Protein AF-A0A8S9GH91-F1 (afdb_monomer)

Mean predicted aligned error: 17.58 Å

Structure (mmCIF, N/CA/C/O backbone):
data_AF-A0A8S9GH91-F1
#
_entry.id   AF-A0A8S9GH91-F1
#
loop_
_atom_site.group_PDB
_atom_site.id
_atom_site.type_symbol
_atom_site.label_atom_id
_atom_site.label_alt_id
_atom_site.label_comp_id
_atom_site.label_asym_id
_atom_site.label_entity_id
_atom_site.label_seq_id
_atom_site.pdbx_PDB_ins_code
_atom_site.Cartn_x
_atom_site.Cartn_y
_atom_site.Cartn_z
_atom_site.occupancy
_atom_site.B_iso_or_equiv
_atom_site.auth_seq_id
_atom_site.auth_comp_id
_atom_site.auth_asym_id
_atom_site.auth_atom_id
_atom_site.pdbx_PDB_model_num
ATOM 1 N N . MET A 1 1 ? -15.674 -54.006 -3.042 1.00 45.59 1 MET A N 1
ATOM 2 C CA . MET A 1 1 ? -15.932 -52.549 -2.935 1.00 45.59 1 MET A CA 1
ATOM 3 C C . MET A 1 1 ? -16.744 -52.297 -1.663 1.00 45.59 1 MET A C 1
ATOM 5 O O . MET A 1 1 ? -17.853 -52.804 -1.560 1.00 45.59 1 MET A O 1
ATOM 9 N N . LYS A 1 2 ? -16.170 -51.641 -0.644 1.00 48.47 2 LYS A N 1
ATOM 10 C CA . LYS A 1 2 ? -16.802 -51.446 0.681 1.00 48.47 2 LYS A CA 1
ATOM 11 C C . LYS A 1 2 ? -17.755 -50.241 0.652 1.00 48.47 2 LYS A C 1
ATOM 13 O O . LYS A 1 2 ? -17.305 -49.119 0.431 1.00 48.47 2 LYS A O 1
ATOM 18 N N . LYS A 1 3 ? -19.052 -50.482 0.870 1.00 50.59 3 LYS A N 1
ATOM 19 C CA . LYS A 1 3 ? -20.100 -49.455 1.010 1.00 50.59 3 LYS A CA 1
ATOM 20 C C . LYS A 1 3 ? -19.995 -48.802 2.397 1.00 50.59 3 LYS A C 1
ATOM 22 O O . LYS A 1 3 ? -19.857 -49.519 3.382 1.00 50.59 3 LYS A O 1
ATOM 27 N N . ARG A 1 4 ? -20.044 -47.467 2.481 1.00 53.44 4 ARG A N 1
ATOM 28 C CA . ARG A 1 4 ? -20.142 -46.728 3.756 1.00 53.44 4 ARG A CA 1
ATOM 29 C C . ARG A 1 4 ? -21.564 -46.202 3.913 1.00 53.44 4 ARG A C 1
ATOM 31 O O . ARG A 1 4 ? -22.047 -45.479 3.046 1.00 53.44 4 ARG A O 1
ATOM 38 N N . SER A 1 5 ? -22.218 -46.603 4.994 1.00 53.62 5 SER A N 1
ATOM 39 C CA . SER A 1 5 ? -23.527 -46.125 5.435 1.00 53.62 5 SER A CA 1
ATOM 40 C C . SER A 1 5 ? -23.407 -44.765 6.1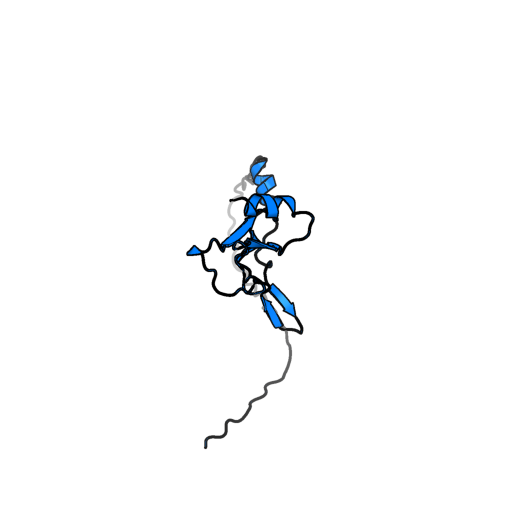31 1.00 53.62 5 SER A C 1
ATOM 42 O O . SER A 1 5 ? -22.412 -44.472 6.794 1.00 53.62 5 SER A O 1
ATOM 44 N N . LYS A 1 6 ? -24.426 -43.927 5.930 1.00 49.19 6 LYS A N 1
ATOM 45 C CA . LYS A 1 6 ? -24.565 -42.560 6.440 1.00 49.19 6 LYS A CA 1
ATOM 46 C C . LYS A 1 6 ? -25.426 -42.609 7.703 1.00 49.19 6 LYS A C 1
ATOM 48 O O . LYS A 1 6 ? -26.558 -43.072 7.622 1.00 49.19 6 LYS A O 1
ATOM 53 N N . THR A 1 7 ? -24.906 -42.137 8.831 1.00 51.16 7 THR A N 1
ATOM 54 C CA . THR A 1 7 ? -25.683 -41.990 10.069 1.00 51.16 7 THR A CA 1
ATOM 55 C C . THR A 1 7 ? -26.072 -40.524 10.224 1.00 51.16 7 THR A C 1
ATOM 57 O O . THR A 1 7 ? -25.209 -39.648 10.233 1.00 51.16 7 THR A O 1
ATOM 60 N N . VAL A 1 8 ? -27.378 -40.274 10.276 1.00 40.25 8 VAL A N 1
ATOM 61 C CA . VAL A 1 8 ? -28.009 -38.989 10.590 1.00 40.25 8 VAL A CA 1
ATOM 62 C C . VAL A 1 8 ? -28.429 -39.067 12.053 1.00 40.25 8 VAL A C 1
ATOM 64 O O . VAL A 1 8 ? -29.067 -40.042 12.440 1.00 40.25 8 VAL A O 1
ATOM 67 N N . HIS A 1 9 ? -28.059 -38.071 12.853 1.00 33.97 9 HIS A N 1
ATOM 68 C CA . HIS A 1 9 ? -28.612 -37.875 14.189 1.00 33.97 9 HIS A CA 1
ATOM 69 C C . HIS A 1 9 ? -29.200 -36.468 14.249 1.00 33.97 9 HIS A C 1
ATOM 71 O O . HIS A 1 9 ? -28.461 -35.485 14.255 1.00 33.97 9 HIS A O 1
ATOM 77 N N . ASP A 1 10 ? -30.528 -36.426 14.226 1.00 35.22 10 ASP A N 1
ATOM 78 C CA . ASP A 1 10 ? -31.356 -35.322 14.702 1.00 35.22 10 ASP A CA 1
ATOM 79 C C . ASP A 1 10 ? -31.661 -35.516 16.198 1.00 35.22 10 ASP A C 1
ATOM 81 O O . ASP A 1 10 ? -31.430 -36.599 16.742 1.00 35.22 10 ASP A O 1
ATOM 85 N N . GLU A 1 11 ? -32.240 -34.466 16.791 1.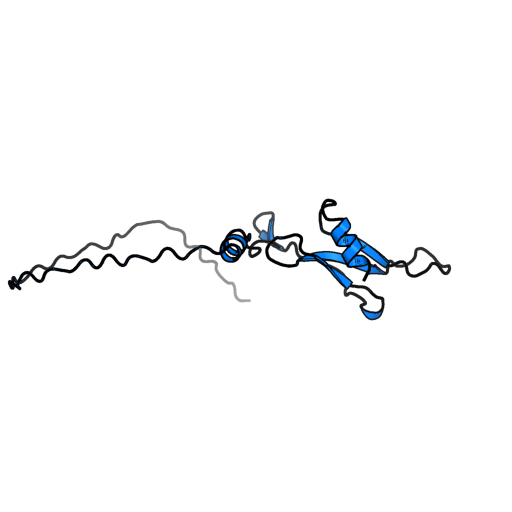00 34.97 11 GLU A N 1
ATOM 86 C CA . GLU A 1 11 ? -32.955 -34.383 18.081 1.00 34.97 11 GLU A CA 1
ATOM 87 C C . GLU A 1 11 ? -32.267 -33.568 19.207 1.00 34.97 11 GLU A C 1
ATOM 89 O O . GLU A 1 11 ? -31.476 -34.054 20.012 1.00 34.97 11 GLU A O 1
ATOM 94 N N . THR A 1 12 ? -32.710 -32.305 19.274 1.00 34.84 12 THR A N 1
ATOM 95 C CA . THR A 1 12 ? -33.366 -31.622 20.416 1.00 34.84 12 THR A CA 1
ATOM 96 C C . THR A 1 12 ? -32.629 -31.222 21.705 1.00 34.84 12 THR A C 1
ATOM 98 O O . THR A 1 12 ? -31.963 -31.991 22.390 1.00 34.84 12 THR A O 1
ATOM 101 N N . GLU A 1 13 ? -32.921 -29.964 22.053 1.00 36.94 13 GLU A N 1
ATOM 102 C CA . GLU A 1 13 ? -32.805 -29.230 23.316 1.00 36.94 13 GLU A CA 1
ATOM 103 C C . GLU A 1 13 ? -33.040 -30.040 24.606 1.00 36.94 13 GLU A C 1
ATOM 105 O O . GLU A 1 13 ? -33.955 -30.863 24.678 1.00 36.94 13 GLU A O 1
ATOM 110 N N . LYS A 1 14 ? -32.311 -29.680 25.679 1.00 33.44 14 LYS A N 1
ATOM 111 C CA . LYS A 1 14 ? -32.901 -29.230 26.961 1.00 33.44 14 LYS A CA 1
ATOM 112 C C . LYS A 1 14 ? -31.852 -28.823 28.000 1.00 33.44 14 LYS A C 1
ATOM 114 O O . LYS A 1 14 ? -30.902 -29.550 28.288 1.00 33.44 14 LYS A O 1
ATOM 119 N N . ASP A 1 15 ? -32.119 -27.668 28.600 1.00 38.88 15 ASP A N 1
ATOM 120 C CA . ASP A 1 15 ? -31.493 -27.081 29.781 1.00 38.88 15 ASP A CA 1
ATOM 121 C C . ASP A 1 15 ? -31.303 -28.058 30.944 1.00 38.88 15 ASP A C 1
ATOM 123 O O . ASP A 1 15 ? -32.230 -28.782 31.319 1.00 38.88 15 ASP A O 1
ATOM 127 N N . LYS A 1 16 ? -30.147 -27.981 31.618 1.00 43.06 16 LYS A N 1
ATOM 128 C CA . LYS A 1 16 ? -30.004 -28.431 33.011 1.00 43.06 16 LYS A CA 1
ATOM 129 C C . LYS A 1 16 ? -29.151 -27.455 33.819 1.00 43.06 16 LYS A C 1
ATOM 131 O O . LYS A 1 16 ? -27.927 -27.537 33.856 1.00 43.06 16 LYS A O 1
ATOM 136 N N . GLN A 1 17 ? -29.855 -26.553 34.502 1.00 36.66 17 GLN A N 1
ATOM 137 C CA . GLN A 1 17 ? -29.399 -25.839 35.693 1.00 36.66 17 GLN A CA 1
ATOM 138 C C . GLN A 1 17 ? -28.843 -26.830 36.727 1.00 36.66 17 GLN A C 1
ATOM 140 O O . GLN A 1 17 ? -29.541 -27.748 37.164 1.00 36.66 17 GLN A O 1
ATOM 145 N N . THR A 1 18 ? -27.609 -26.623 37.179 1.00 34.16 18 THR A N 1
ATOM 146 C CA . THR A 1 18 ? -27.075 -27.308 38.359 1.00 34.16 18 THR A CA 1
ATOM 147 C C . THR A 1 18 ? -27.530 -26.587 39.624 1.00 34.16 18 THR A C 1
ATOM 149 O O . THR A 1 18 ? -27.137 -25.452 39.889 1.00 34.16 18 THR A O 1
ATOM 152 N N . LYS A 1 19 ? -28.380 -27.283 40.384 1.00 40.38 19 LYS A N 1
ATOM 153 C CA . LYS A 1 19 ? -28.879 -26.929 41.715 1.00 40.38 19 LYS A CA 1
ATOM 154 C C . LYS A 1 19 ? -27.746 -26.778 42.732 1.00 40.38 19 LYS A C 1
ATOM 156 O O . LYS A 1 19 ? -26.886 -27.644 42.866 1.00 40.38 19 LYS A O 1
ATOM 161 N N . THR A 1 20 ? -27.835 -25.697 43.494 1.00 33.31 20 THR A N 1
ATOM 162 C CA . THR A 1 20 ? -27.232 -25.494 44.810 1.00 33.31 20 THR A CA 1
ATOM 163 C C . THR A 1 20 ? -27.673 -26.587 45.788 1.00 33.31 20 THR A C 1
ATOM 165 O O . THR A 1 20 ? -28.862 -26.874 45.913 1.00 33.31 20 THR A O 1
ATOM 168 N N . LEU A 1 21 ? -26.717 -27.172 46.516 1.00 36.94 21 LEU A N 1
ATOM 169 C CA . LEU A 1 21 ? -26.970 -27.970 47.717 1.00 36.94 21 LEU A CA 1
ATOM 170 C C . LEU A 1 21 ? -26.312 -27.274 48.907 1.00 36.94 21 LEU A C 1
ATOM 172 O O . LEU A 1 21 ? -25.091 -27.225 49.038 1.00 36.94 21 LEU A O 1
ATOM 176 N N . SER A 1 22 ? -27.164 -26.704 49.750 1.00 34.34 22 SER A N 1
ATOM 177 C CA . SER A 1 22 ? -26.859 -26.173 51.072 1.00 34.34 22 SER A CA 1
ATOM 178 C C . SER A 1 22 ? -26.533 -27.306 52.045 1.00 34.34 22 SER A C 1
ATOM 180 O O . SER A 1 22 ? -27.308 -28.255 52.172 1.00 34.34 22 SER A O 1
ATOM 182 N N . ARG A 1 23 ? -25.435 -27.171 52.792 1.00 36.00 23 ARG A N 1
ATOM 183 C CA . ARG A 1 23 ? -25.203 -27.927 54.026 1.00 36.00 23 ARG A CA 1
ATOM 184 C C . ARG A 1 23 ? -24.787 -26.952 55.121 1.00 36.00 23 ARG A C 1
ATOM 186 O O . ARG A 1 23 ? -23.667 -26.450 55.122 1.00 36.00 23 ARG A O 1
ATOM 193 N N . GLU A 1 24 ? -25.718 -26.672 56.023 1.00 36.94 24 GLU A N 1
ATOM 194 C CA . GLU A 1 24 ? -25.457 -25.978 57.279 1.00 36.94 24 GLU A CA 1
ATOM 195 C C . GLU A 1 24 ? -24.830 -26.950 58.283 1.00 36.94 24 GLU A C 1
ATOM 197 O O . GLU A 1 24 ? -25.324 -28.062 58.466 1.00 36.94 24 GLU A O 1
ATOM 202 N N . SER A 1 25 ? -23.773 -26.516 58.972 1.00 36.53 25 SER A N 1
ATOM 203 C CA . SER A 1 25 ? -23.499 -26.942 60.347 1.00 36.53 25 SER A CA 1
ATOM 204 C C . SER A 1 25 ? -22.415 -26.072 60.982 1.00 36.53 25 SER A C 1
ATOM 206 O O . SER A 1 25 ? -21.296 -26.012 60.475 1.00 36.53 25 SER A O 1
ATOM 208 N N . GLY A 1 26 ? -22.724 -25.508 62.150 1.00 32.72 26 GLY A N 1
ATOM 209 C CA . GLY A 1 26 ? -21.728 -25.262 63.193 1.00 32.72 26 GLY A CA 1
ATOM 210 C C . GLY A 1 26 ? -21.306 -23.810 63.389 1.00 32.72 26 GLY A C 1
ATOM 211 O O . GLY A 1 26 ? -20.314 -23.349 62.834 1.00 32.72 26 GLY A O 1
ATOM 212 N N . ALA A 1 27 ? -22.010 -23.117 64.283 1.00 41.56 27 ALA A N 1
ATOM 213 C CA . ALA A 1 27 ? -21.585 -21.845 64.841 1.00 41.56 27 ALA A CA 1
ATOM 214 C C . ALA A 1 27 ? -20.228 -21.963 65.564 1.00 41.56 27 ALA A C 1
ATOM 216 O O . ALA A 1 27 ? -20.084 -22.722 66.522 1.00 41.56 27 ALA A O 1
ATOM 217 N N . LYS A 1 28 ? -19.264 -21.120 65.180 1.00 39.97 28 LYS A N 1
ATOM 218 C CA . LYS A 1 28 ? -18.212 -20.628 66.079 1.00 39.97 28 LYS A CA 1
ATOM 219 C C . LYS A 1 28 ? -18.125 -19.113 65.938 1.00 39.97 28 LYS A C 1
ATOM 221 O O . LYS A 1 28 ? -17.759 -18.591 64.890 1.00 39.97 28 LYS A O 1
ATOM 226 N N . LYS A 1 29 ? -18.491 -18.414 67.018 1.00 47.00 29 LYS A N 1
ATOM 227 C CA . LYS A 1 29 ? -18.235 -16.984 67.209 1.00 47.00 29 LYS A CA 1
ATOM 228 C C . LYS A 1 29 ? -16.736 -16.741 67.044 1.00 47.00 29 LYS A C 1
ATOM 230 O O . LYS A 1 29 ? -15.952 -17.238 67.849 1.00 47.00 29 LYS A O 1
ATOM 235 N N . GLN A 1 30 ? -16.357 -15.947 66.050 1.00 43.19 30 GLN A N 1
ATOM 236 C CA . GLN A 1 30 ? -15.066 -15.278 66.037 1.00 43.19 30 GLN A CA 1
ATOM 237 C C . GLN A 1 30 ? -15.267 -13.774 65.855 1.00 43.19 30 GLN A C 1
ATOM 239 O O . GLN A 1 30 ? -16.077 -13.289 65.071 1.00 43.19 30 GLN A O 1
ATOM 244 N N . THR A 1 31 ? -14.564 -13.084 66.735 1.00 42.94 31 THR A N 1
ATOM 245 C CA . THR A 1 31 ? -14.427 -11.657 66.991 1.00 42.94 31 THR A CA 1
ATOM 246 C C . THR A 1 31 ? -14.464 -10.754 65.760 1.00 42.94 31 THR A C 1
ATOM 248 O O . THR A 1 31 ? -13.836 -11.037 64.744 1.00 42.94 31 THR A O 1
ATOM 251 N N . LYS A 1 32 ? -15.133 -9.601 65.915 1.00 46.16 32 LYS A N 1
ATOM 252 C CA . LYS A 1 32 ? -15.116 -8.456 64.995 1.00 46.16 32 LYS A CA 1
ATOM 253 C C . LYS A 1 32 ? -13.676 -7.983 64.736 1.00 46.16 32 LYS A C 1
ATOM 255 O O . LYS A 1 32 ? -13.168 -7.120 65.446 1.00 46.16 32 LYS A O 1
ATOM 260 N N . GLY A 1 33 ? -13.037 -8.513 63.700 1.00 40.09 33 GLY A N 1
ATOM 261 C CA . GLY A 1 33 ? -11.916 -7.855 63.040 1.00 40.09 33 GLY A CA 1
ATOM 262 C C . GLY A 1 33 ? -12.481 -6.819 62.076 1.00 40.09 33 GLY A C 1
ATOM 263 O O . GLY A 1 33 ? -13.229 -7.172 61.169 1.00 40.09 33 GLY A O 1
ATOM 264 N N . LYS A 1 34 ? -12.177 -5.534 62.283 1.00 45.81 34 LYS A N 1
ATOM 265 C CA . LYS A 1 34 ? -12.490 -4.485 61.306 1.00 45.81 34 LYS A CA 1
ATOM 266 C C . LYS A 1 34 ? -11.793 -4.851 59.992 1.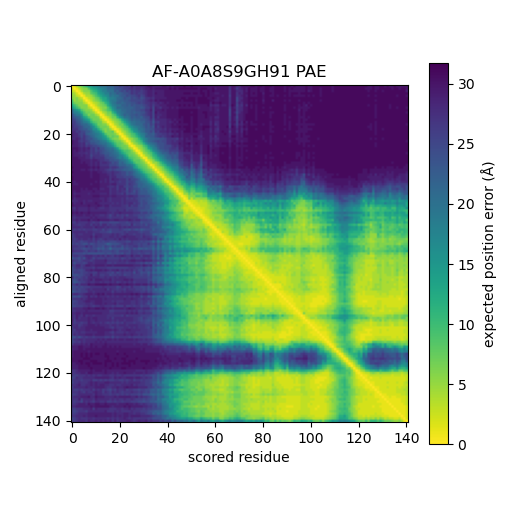00 45.81 34 LYS A C 1
ATOM 268 O O . LYS A 1 34 ? -10.574 -4.738 59.894 1.00 45.81 34 LYS A O 1
ATOM 273 N N . ALA A 1 35 ? -12.558 -5.305 59.003 1.00 46.56 35 ALA A N 1
ATOM 274 C CA . ALA A 1 35 ? -12.076 -5.399 57.638 1.00 46.56 35 ALA A CA 1
ATOM 275 C C . ALA A 1 35 ? -11.785 -3.968 57.179 1.00 46.56 35 ALA A C 1
ATOM 277 O O . ALA A 1 35 ? -12.698 -3.180 56.936 1.00 46.56 35 ALA A O 1
ATOM 278 N N . ASN A 1 36 ? -10.506 -3.603 57.137 1.00 52.19 36 ASN A N 1
ATOM 279 C CA . ASN A 1 36 ? -10.083 -2.417 56.419 1.00 52.19 36 ASN A CA 1
ATOM 280 C C . ASN A 1 36 ? -10.425 -2.661 54.948 1.00 52.19 36 ASN A C 1
ATOM 282 O O . ASN A 1 36 ? -9.681 -3.341 54.243 1.00 52.19 36 ASN A O 1
ATOM 286 N N . GLU A 1 37 ? -11.552 -2.114 54.489 1.00 58.06 37 GLU A N 1
ATOM 287 C CA . GLU A 1 37 ? -11.808 -1.886 53.071 1.00 58.06 37 GLU A CA 1
ATOM 288 C C . GLU A 1 37 ? -10.739 -0.919 52.565 1.00 58.06 37 GLU A C 1
ATOM 290 O O . GLU A 1 37 ? -10.918 0.300 52.486 1.00 58.06 37 GLU A O 1
ATOM 295 N N . ARG A 1 38 ? -9.566 -1.462 52.242 1.00 57.59 38 ARG A N 1
ATOM 296 C CA . ARG A 1 38 ? -8.578 -0.748 51.458 1.00 57.59 38 ARG A CA 1
ATOM 297 C C . ARG A 1 38 ? -9.190 -0.646 50.069 1.00 57.59 38 ARG A C 1
ATOM 299 O O . ARG A 1 38 ? -9.003 -1.526 49.240 1.00 57.59 38 ARG A O 1
ATOM 306 N N . LYS A 1 39 ? -9.965 0.418 49.834 1.00 58.31 39 LYS A N 1
ATOM 307 C CA . LYS A 1 39 ? -10.293 0.877 48.486 1.00 58.31 39 LYS A CA 1
ATOM 308 C C . LYS A 1 39 ? -8.956 1.075 47.796 1.00 58.31 39 LYS A C 1
ATOM 310 O O . LYS A 1 39 ? -8.287 2.088 48.016 1.00 58.31 39 LYS A O 1
ATOM 315 N N . GLU A 1 40 ? -8.524 0.072 47.041 1.00 62.09 40 GLU A N 1
ATOM 316 C CA . GLU A 1 40 ? -7.399 0.200 46.139 1.00 62.09 40 GLU A CA 1
ATOM 317 C C . GLU A 1 40 ? -7.770 1.343 45.207 1.00 62.09 40 GLU A C 1
ATOM 319 O O . GLU A 1 40 ? -8.618 1.215 44.326 1.00 62.09 40 GLU A O 1
ATOM 324 N N . LYS A 1 41 ? -7.209 2.524 45.476 1.00 59.94 41 LYS A N 1
ATOM 325 C CA . LYS A 1 41 ? -7.295 3.652 44.565 1.00 59.94 41 LYS A CA 1
ATOM 326 C C . LYS A 1 41 ? -6.555 3.189 43.323 1.00 59.94 41 LYS A C 1
ATOM 328 O O . LYS A 1 41 ? -5.333 3.301 43.269 1.00 59.94 41 LYS A O 1
ATOM 333 N N . THR A 1 42 ? -7.278 2.623 42.359 1.00 60.91 42 THR A N 1
ATOM 334 C CA . THR A 1 42 ? -6.745 2.324 41.037 1.00 60.91 42 THR A CA 1
ATOM 335 C C . THR A 1 42 ? -6.250 3.660 40.508 1.00 60.91 42 THR A C 1
ATOM 337 O O . THR A 1 42 ? -7.044 4.539 40.166 1.00 60.91 42 THR A O 1
ATOM 340 N N . GLN A 1 43 ? -4.938 3.883 40.579 1.00 63.34 43 GLN A N 1
ATOM 341 C CA . GLN A 1 43 ? -4.341 5.125 40.124 1.00 63.34 43 GLN A CA 1
ATOM 342 C C . GLN A 1 43 ? -4.738 5.274 38.658 1.00 63.34 43 GLN A C 1
ATOM 344 O O . GLN A 1 43 ? -4.416 4.418 37.831 1.00 63.34 43 GLN A O 1
ATOM 349 N N . LYS A 1 44 ? -5.509 6.321 38.342 1.00 63.31 44 LYS A N 1
ATOM 350 C CA . LYS A 1 44 ? -5.888 6.628 36.964 1.00 63.31 44 LYS A CA 1
ATOM 351 C C . LYS A 1 44 ? -4.592 6.941 36.225 1.00 63.31 44 LYS A C 1
ATOM 353 O O . LYS A 1 44 ? -4.060 8.037 36.365 1.00 63.31 44 LYS A O 1
ATOM 358 N N . LYS A 1 45 ? -4.052 5.960 35.495 1.00 66.69 45 LYS A N 1
ATOM 359 C CA . LYS A 1 45 ? -2.861 6.157 34.668 1.00 66.69 45 LYS A CA 1
ATOM 360 C C . LYS A 1 45 ? -3.145 7.316 33.721 1.00 66.69 45 LYS A C 1
ATOM 362 O O . LYS A 1 45 ? -4.129 7.285 32.980 1.00 66.69 45 LYS A O 1
ATOM 367 N N . THR A 1 46 ? -2.303 8.341 33.763 1.00 71.25 46 THR A N 1
ATOM 368 C CA . THR A 1 46 ? -2.405 9.490 32.870 1.00 71.25 46 THR A CA 1
ATOM 369 C C . THR A 1 46 ? -2.245 8.986 31.440 1.00 71.25 46 THR A C 1
ATOM 371 O O . THR A 1 46 ? -1.178 8.519 31.048 1.00 71.25 46 THR A O 1
ATOM 374 N N . VAL A 1 47 ? -3.335 9.003 30.671 1.00 71.44 47 VAL A N 1
ATOM 375 C CA . VAL A 1 47 ? -3.352 8.498 29.295 1.00 71.44 47 VAL A CA 1
ATOM 376 C C . VAL A 1 47 ? -2.493 9.430 28.440 1.00 71.44 47 VAL A C 1
ATOM 378 O O . VAL A 1 47 ? -2.928 10.520 28.059 1.00 71.44 47 VAL A O 1
ATOM 381 N N . THR A 1 48 ? -1.260 9.009 28.158 1.00 81.56 48 THR A N 1
ATOM 382 C CA . THR A 1 48 ? -0.327 9.734 27.289 1.00 81.56 48 THR A CA 1
ATOM 383 C C . THR A 1 48 ? -0.925 9.912 25.893 1.00 81.56 48 THR A C 1
ATOM 385 O O . THR A 1 48 ? -1.732 9.098 25.433 1.00 81.56 48 THR A O 1
ATOM 388 N N . ARG A 1 49 ? -0.523 10.966 25.173 1.00 77.25 49 ARG A N 1
ATOM 389 C CA . ARG A 1 49 ? -0.960 11.194 23.782 1.00 77.25 49 ARG A CA 1
ATOM 390 C C . ARG A 1 49 ? -0.713 9.964 22.900 1.00 77.25 49 ARG A C 1
ATOM 392 O O . ARG A 1 49 ? -1.549 9.630 22.062 1.00 77.25 49 ARG A O 1
ATOM 399 N N . GLU A 1 50 ? 0.388 9.262 23.140 1.00 79.94 50 GLU A N 1
ATOM 400 C CA . GLU A 1 50 ? 0.724 8.009 22.468 1.00 79.94 50 GLU A CA 1
ATOM 401 C C . GLU A 1 50 ? -0.290 6.910 22.779 1.00 79.94 50 GLU A C 1
ATOM 403 O O . GLU A 1 50 ? -0.858 6.334 21.856 1.00 79.94 50 GLU A O 1
ATOM 408 N N . SER A 1 51 ? -0.616 6.665 24.050 1.00 79.00 51 SER A N 1
ATOM 409 C CA . SER A 1 51 ? -1.624 5.655 24.403 1.00 79.00 51 SER A CA 1
ATOM 410 C C . SER A 1 51 ? -3.008 5.965 23.808 1.00 79.00 51 SER A C 1
ATOM 412 O O . SER A 1 51 ? -3.680 5.046 23.336 1.00 79.00 51 SER A O 1
ATOM 414 N N . LYS A 1 52 ? -3.393 7.247 23.678 1.00 80.44 52 LYS A N 1
ATOM 415 C CA . LYS A 1 52 ? -4.597 7.649 22.915 1.00 80.44 52 LYS A CA 1
ATOM 416 C C . LYS A 1 52 ? -4.475 7.317 21.425 1.00 80.44 52 LYS A C 1
ATOM 418 O O . LYS A 1 52 ? -5.442 6.858 20.821 1.00 80.44 52 LYS A O 1
ATOM 423 N N . MET A 1 53 ? -3.305 7.530 20.819 1.00 78.44 53 MET A N 1
ATOM 424 C CA . MET A 1 53 ? -3.044 7.178 19.417 1.00 78.44 53 MET A CA 1
ATOM 425 C C . MET A 1 53 ? -3.122 5.666 19.186 1.00 78.44 53 MET A C 1
ATOM 427 O O . MET A 1 53 ? -3.733 5.243 18.209 1.00 78.44 53 MET A O 1
ATOM 431 N N . PHE A 1 54 ? -2.546 4.855 20.079 1.00 76.31 54 PHE A N 1
ATOM 432 C CA . PHE A 1 54 ? -2.635 3.391 20.036 1.00 76.31 54 PHE A CA 1
ATOM 433 C C . PHE A 1 54 ? -4.072 2.899 20.242 1.00 76.31 54 PHE A C 1
ATOM 435 O O . PHE A 1 54 ? -4.532 2.064 19.470 1.00 76.31 54 PHE A O 1
ATOM 442 N N . SER A 1 55 ? -4.805 3.466 21.203 1.00 77.81 55 SER A N 1
ATOM 443 C CA . SER A 1 55 ? -6.207 3.117 21.471 1.00 77.81 55 SER A CA 1
ATOM 444 C C . SER A 1 55 ? -7.134 3.426 20.286 1.00 77.81 55 SER A C 1
ATOM 446 O O . SER A 1 55 ? -8.055 2.666 20.010 1.00 77.81 55 SER A O 1
ATOM 448 N N . ARG A 1 56 ? -6.861 4.494 19.523 1.00 78.81 56 ARG A N 1
ATOM 449 C CA . ARG A 1 56 ? -7.626 4.852 18.313 1.00 78.81 56 ARG A CA 1
ATOM 450 C C . ARG A 1 56 ? -7.246 4.037 17.071 1.00 78.81 56 ARG A C 1
ATOM 452 O O . ARG A 1 56 ? -7.835 4.259 16.007 1.00 78.81 56 ARG A O 1
ATOM 459 N N . ARG A 1 57 ? -6.256 3.137 17.142 1.00 81.06 57 ARG A N 1
ATOM 460 C CA . ARG A 1 57 ? -5.895 2.295 15.993 1.00 81.06 57 ARG A CA 1
ATOM 461 C C . ARG A 1 57 ? -7.001 1.290 15.737 1.00 81.06 57 ARG A C 1
ATOM 463 O O . ARG A 1 57 ? -7.346 0.490 16.597 1.00 81.06 57 ARG A O 1
ATOM 470 N N . LYS A 1 58 ? -7.499 1.285 14.504 1.00 77.25 58 LYS A N 1
ATOM 471 C CA . LYS A 1 58 ? -8.356 0.203 14.030 1.00 77.25 58 LYS A CA 1
ATOM 472 C C . LYS A 1 58 ? -7.492 -1.043 13.813 1.00 77.25 58 LYS A C 1
ATOM 474 O O . LYS A 1 58 ? -6.443 -0.968 13.163 1.00 77.25 58 LYS A O 1
ATOM 479 N N . SER A 1 59 ? -7.924 -2.166 14.382 1.00 80.00 59 SER A N 1
ATOM 480 C CA . SER A 1 59 ? -7.326 -3.474 14.113 1.00 80.00 59 SER A CA 1
ATOM 481 C C . SER A 1 59 ? -7.532 -3.839 12.643 1.00 80.00 59 SER A C 1
ATOM 483 O O . SER A 1 59 ? -8.628 -3.673 12.113 1.00 80.00 59 SER A O 1
ATOM 485 N N . LEU A 1 60 ? -6.481 -4.342 11.992 1.00 80.44 60 LEU A N 1
ATOM 486 C CA . LEU A 1 60 ? -6.546 -4.878 10.628 1.00 8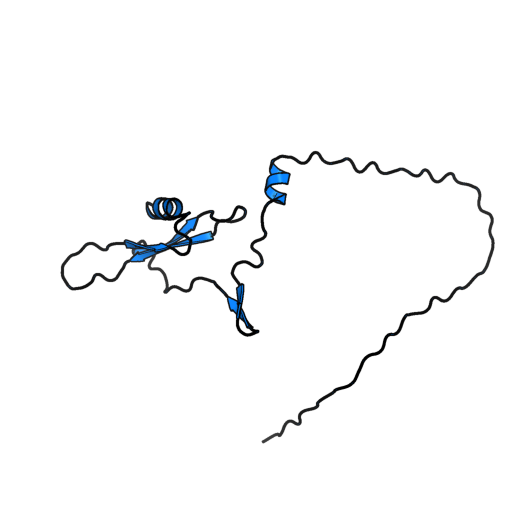0.44 60 LEU A CA 1
ATOM 487 C C . LEU A 1 60 ? -6.722 -6.403 10.611 1.00 80.44 60 LEU A C 1
ATOM 489 O O . LEU A 1 60 ? -6.617 -7.006 9.553 1.00 80.44 60 LEU A O 1
ATOM 493 N N . ALA A 1 61 ? -7.008 -7.042 11.752 1.00 80.69 61 ALA A N 1
ATOM 494 C CA . ALA A 1 61 ? -7.124 -8.502 11.837 1.00 80.69 61 ALA A CA 1
ATOM 495 C C . ALA A 1 61 ? -8.200 -9.094 10.902 1.00 80.69 61 ALA A C 1
ATOM 497 O O . ALA A 1 61 ? -8.060 -10.221 10.436 1.00 80.69 61 ALA A O 1
ATOM 498 N N . ALA A 1 62 ? -9.256 -8.327 10.608 1.00 77.75 62 ALA A N 1
ATOM 499 C CA . ALA A 1 62 ? -10.300 -8.705 9.654 1.00 77.75 62 ALA A CA 1
ATOM 500 C C . ALA A 1 62 ? -10.068 -8.149 8.236 1.00 77.7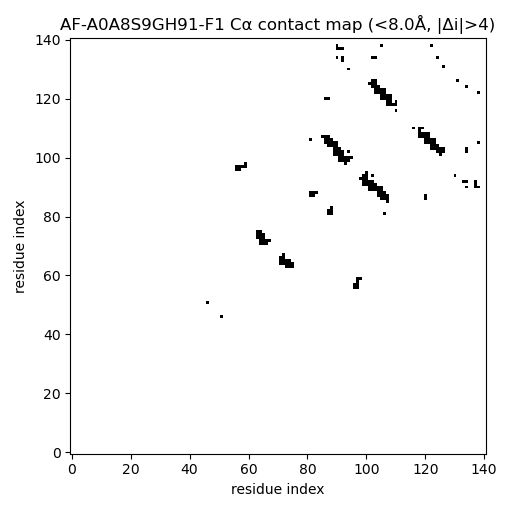5 62 ALA A C 1
ATOM 502 O O . ALA A 1 62 ? -10.754 -8.556 7.298 1.00 77.75 62 ALA A O 1
ATOM 503 N N . ALA A 1 63 ? -9.112 -7.231 8.058 1.00 82.38 63 ALA A N 1
ATOM 504 C CA . ALA A 1 63 ? -8.790 -6.687 6.747 1.00 82.38 63 ALA A CA 1
ATOM 505 C C . ALA A 1 63 ? -8.107 -7.773 5.905 1.00 82.38 63 ALA A C 1
ATOM 507 O O . ALA A 1 63 ? -7.221 -8.479 6.384 1.00 82.38 63 ALA A O 1
ATOM 508 N N . GLY A 1 64 ? -8.517 -7.921 4.646 1.00 86.62 64 GLY A N 1
ATOM 509 C CA . GLY A 1 64 ? -7.964 -8.959 3.776 1.00 86.62 64 GLY A CA 1
ATOM 510 C C . GLY A 1 64 ? -8.858 -10.185 3.577 1.00 86.62 64 GLY A C 1
ATOM 511 O O . GLY A 1 64 ? -8.461 -11.091 2.841 1.00 86.62 64 GLY A O 1
ATOM 512 N N . THR A 1 65 ? -10.026 -10.262 4.227 1.00 90.69 65 THR A N 1
ATOM 513 C CA . THR A 1 65 ? -10.985 -11.362 4.039 1.00 90.69 65 THR A CA 1
ATOM 514 C C . THR A 1 65 ? -12.422 -10.868 3.983 1.00 90.69 65 THR A C 1
ATOM 516 O O . THR A 1 65 ? -12.826 -10.114 4.861 1.00 90.69 65 THR A O 1
ATOM 519 N N . ASN A 1 66 ? -13.191 -11.368 3.020 1.00 92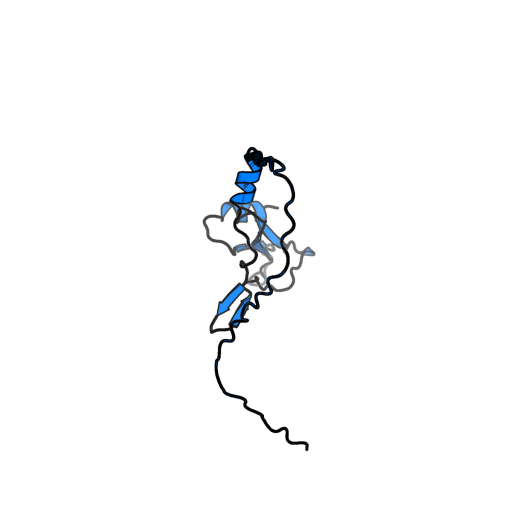.50 66 ASN A N 1
ATOM 520 C CA . ASN A 1 66 ? -14.605 -11.059 2.834 1.00 92.50 66 ASN A CA 1
ATOM 521 C C . ASN A 1 66 ? -15.438 -12.344 2.862 1.00 92.50 66 ASN A C 1
ATOM 523 O O . ASN A 1 66 ? -14.954 -13.407 2.480 1.00 92.50 66 ASN A O 1
ATOM 527 N N . TRP A 1 67 ? -16.685 -12.251 3.314 1.00 93.38 67 TRP A N 1
ATOM 528 C CA . TRP A 1 67 ? -17.663 -13.325 3.161 1.00 93.38 67 TRP A CA 1
ATOM 529 C C . TRP A 1 67 ? -18.375 -13.148 1.825 1.00 93.38 67 TRP A C 1
ATOM 531 O O . TRP A 1 67 ? -19.000 -12.121 1.587 1.00 93.38 67 TRP A O 1
ATOM 541 N N . GLU A 1 68 ? -18.264 -14.141 0.953 1.00 92.94 68 GLU A N 1
ATOM 542 C CA . GLU A 1 68 ? -18.882 -14.158 -0.367 1.00 92.94 68 GLU A CA 1
ATOM 543 C C . GLU A 1 68 ? -19.659 -15.468 -0.503 1.00 92.94 68 GLU A C 1
ATOM 545 O O . GLU A 1 68 ? -19.081 -16.546 -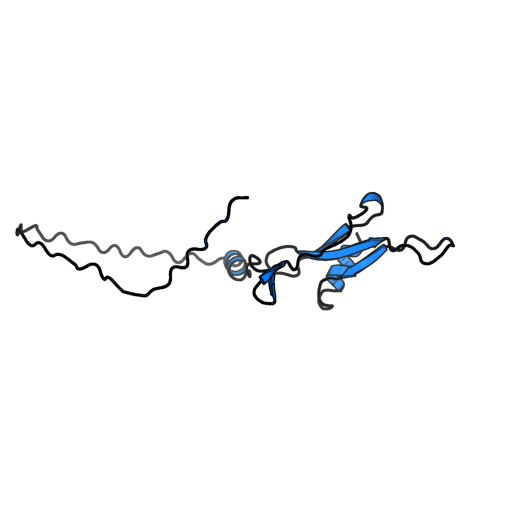0.355 1.00 92.94 68 GLU A O 1
ATOM 550 N N . ALA A 1 69 ? -20.975 -15.379 -0.721 1.00 92.56 69 ALA A N 1
ATOM 551 C CA . ALA A 1 69 ? -21.860 -16.540 -0.882 1.00 92.56 69 ALA A CA 1
ATOM 552 C C . ALA A 1 69 ? -21.686 -17.623 0.212 1.00 92.56 69 ALA A C 1
ATOM 554 O O . ALA A 1 69 ? -21.601 -18.814 -0.076 1.00 92.56 69 ALA A O 1
ATOM 555 N N . GLY A 1 70 ? -21.570 -17.208 1.480 1.00 94.81 70 GLY A N 1
ATOM 556 C CA . GLY A 1 70 ? -21.393 -18.124 2.617 1.00 94.81 70 GLY A CA 1
ATOM 557 C C . GLY A 1 70 ? -19.979 -18.700 2.779 1.00 94.81 70 GLY A C 1
ATOM 558 O O . GLY A 1 70 ? -19.748 -19.489 3.690 1.00 94.81 70 GLY A O 1
ATOM 559 N N . VAL A 1 71 ? -19.012 -18.289 1.951 1.00 95.12 71 VAL A N 1
ATOM 560 C CA . VAL A 1 71 ? -17.609 -18.718 2.038 1.00 95.12 71 VAL A CA 1
ATOM 561 C C . VAL A 1 71 ? -16.704 -17.525 2.329 1.00 95.12 71 VAL A C 1
ATOM 563 O O . VAL A 1 71 ? -16.784 -16.481 1.685 1.00 95.12 71 VAL A O 1
ATOM 566 N N . ARG A 1 72 ? -15.776 -17.685 3.276 1.00 92.94 72 ARG A N 1
ATOM 567 C CA . ARG A 1 72 ? -14.741 -16.679 3.534 1.00 92.94 72 ARG A CA 1
ATOM 568 C C . ARG A 1 72 ? -13.677 -16.720 2.431 1.00 92.94 72 ARG A C 1
ATOM 570 O O . ARG A 1 72 ? -12.965 -17.711 2.279 1.00 92.94 72 ARG A O 1
ATOM 577 N N . ARG A 1 73 ? -13.543 -15.633 1.673 1.00 93.44 73 ARG A N 1
ATOM 578 C CA . ARG A 1 73 ? -12.572 -15.444 0.586 1.00 93.44 73 ARG A CA 1
ATOM 579 C C . ARG A 1 73 ? -11.524 -14.408 0.969 1.00 93.44 73 ARG A C 1
ATOM 581 O O . ARG A 1 73 ? -11.802 -13.463 1.704 1.00 93.44 73 ARG A O 1
ATOM 588 N N . SER A 1 74 ? -10.297 -14.590 0.493 1.00 91.62 74 SER A N 1
ATOM 589 C CA . SER A 1 74 ? -9.230 -13.612 0.700 1.00 91.62 74 SER A CA 1
ATOM 590 C C . SER A 1 74 ? -9.314 -12.491 -0.334 1.00 91.62 74 SER A C 1
ATOM 592 O O . SER A 1 74 ? -9.615 -12.725 -1.500 1.00 91.62 74 SER A O 1
ATOM 594 N N . THR A 1 75 ? -8.996 -11.271 0.088 1.00 90.19 75 THR A N 1
ATOM 595 C CA . THR A 1 75 ? -8.877 -10.089 -0.780 1.00 90.19 75 THR A CA 1
ATOM 596 C C . THR A 1 75 ? -7.412 -9.744 -1.054 1.00 90.19 75 THR A C 1
ATOM 598 O O . THR A 1 75 ? -7.094 -8.630 -1.466 1.00 90.19 75 THR A O 1
ATOM 601 N N . ARG A 1 76 ? -6.490 -10.677 -0.772 1.00 89.00 76 ARG A N 1
ATOM 602 C CA . ARG A 1 76 ? -5.066 -10.486 -1.061 1.00 89.00 76 ARG A CA 1
ATOM 603 C C . ARG A 1 76 ? -4.883 -10.310 -2.562 1.00 89.00 76 ARG A C 1
ATOM 605 O O . ARG A 1 76 ? -5.403 -11.095 -3.353 1.00 89.00 76 ARG A O 1
ATOM 612 N N . ILE A 1 77 ? -4.099 -9.303 -2.927 1.00 89.69 77 ILE A N 1
ATOM 613 C CA . ILE A 1 77 ? -3.711 -9.057 -4.311 1.00 89.69 77 ILE A CA 1
ATOM 614 C C . ILE A 1 77 ? -2.957 -10.280 -4.829 1.00 89.69 77 ILE A C 1
ATOM 616 O O . ILE A 1 77 ? -1.986 -10.730 -4.220 1.00 89.69 77 ILE A O 1
ATOM 620 N N . LYS A 1 78 ? -3.409 -10.801 -5.967 1.00 91.00 78 LYS A N 1
ATOM 621 C CA . LYS A 1 78 ? -2.707 -11.839 -6.715 1.00 91.00 78 LYS A CA 1
ATOM 622 C C . LYS A 1 78 ? -1.962 -11.175 -7.865 1.00 91.00 78 LYS A C 1
ATOM 624 O O . LYS A 1 78 ? -2.562 -10.438 -8.647 1.00 91.00 78 LYS A O 1
ATOM 629 N N . SER A 1 79 ? -0.669 -11.439 -7.966 1.00 88.31 79 SER A N 1
ATOM 630 C CA . SER A 1 79 ? 0.172 -11.010 -9.079 1.00 88.31 79 SER A CA 1
ATOM 631 C C . SER A 1 79 ? 1.025 -12.180 -9.548 1.00 88.31 79 SER A C 1
ATOM 633 O O . SER A 1 79 ? 1.265 -13.124 -8.793 1.00 88.31 79 SER A O 1
ATOM 635 N N . ARG A 1 80 ? 1.508 -12.105 -10.791 1.00 90.88 80 ARG A N 1
ATOM 636 C CA . ARG A 1 80 ? 2.629 -12.944 -11.222 1.00 90.88 80 ARG A CA 1
ATOM 637 C C . ARG A 1 80 ? 3.855 -12.679 -10.328 1.00 90.88 80 ARG A C 1
ATOM 639 O O . ARG A 1 80 ? 3.903 -11.625 -9.677 1.00 90.88 80 ARG A O 1
ATOM 646 N N . PRO A 1 81 ? 4.834 -13.595 -10.289 1.00 93.06 81 PRO A N 1
ATOM 647 C CA . PRO A 1 81 ? 6.125 -13.312 -9.678 1.00 93.06 81 PRO A CA 1
ATOM 648 C C . PRO A 1 81 ? 6.703 -12.000 -10.223 1.00 93.06 81 PRO A C 1
ATOM 650 O O . PRO A 1 81 ? 6.578 -11.710 -11.415 1.00 93.06 81 PRO A O 1
ATOM 653 N N . LEU A 1 82 ? 7.264 -11.192 -9.324 1.00 91.25 82 LEU A N 1
ATOM 654 C CA . LEU A 1 82 ? 7.867 -9.911 -9.675 1.00 91.25 82 LEU A CA 1
ATOM 655 C C . LEU A 1 82 ? 9.325 -10.127 -10.073 1.00 91.25 82 LEU A C 1
ATOM 657 O O . LEU A 1 82 ? 10.097 -10.748 -9.339 1.00 91.25 82 LEU A O 1
ATOM 661 N N . GLU A 1 83 ? 9.707 -9.571 -11.214 1.00 91.88 83 GLU A N 1
ATOM 662 C CA . GLU A 1 83 ? 11.082 -9.551 -11.696 1.00 91.88 83 GLU A CA 1
ATOM 663 C C . GLU A 1 83 ? 11.816 -8.362 -11.067 1.00 91.88 83 GLU A C 1
ATOM 665 O O . GLU A 1 83 ? 11.970 -7.297 -11.663 1.00 91.88 83 GLU A O 1
ATOM 67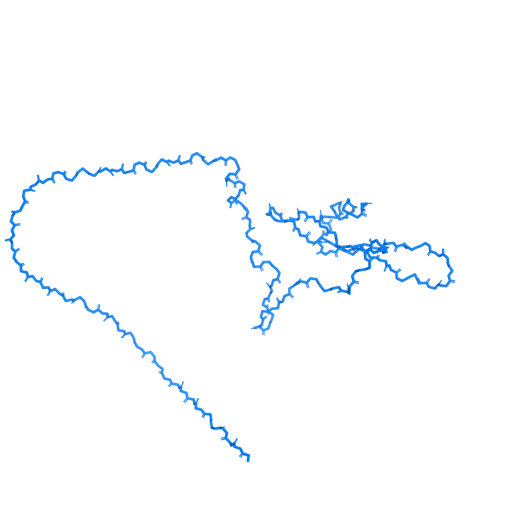0 N N . TYR A 1 84 ? 12.271 -8.525 -9.822 1.00 90.25 84 TYR A N 1
ATOM 671 C CA . TYR A 1 84 ? 12.951 -7.453 -9.077 1.00 90.25 84 TYR A CA 1
ATOM 672 C C . TYR A 1 84 ? 14.183 -6.903 -9.812 1.00 90.25 84 TYR A C 1
ATOM 674 O O . TYR A 1 84 ? 14.477 -5.711 -9.737 1.00 90.25 84 TYR A O 1
ATOM 682 N N . TRP A 1 85 ? 14.869 -7.759 -10.575 1.00 89.31 85 TRP A N 1
ATOM 683 C CA . TRP A 1 85 ? 16.019 -7.412 -11.412 1.00 89.31 85 TRP A CA 1
ATOM 684 C C . TRP A 1 85 ? 15.650 -6.492 -12.589 1.00 89.31 85 TRP A C 1
ATOM 686 O O . TRP A 1 85 ? 16.519 -5.826 -13.145 1.00 89.31 85 TRP A O 1
ATOM 696 N N . ARG A 1 86 ? 14.360 -6.400 -12.937 1.00 85.75 86 ARG A N 1
ATOM 697 C CA . ARG A 1 86 ? 13.791 -5.434 -13.890 1.00 85.75 86 ARG A CA 1
ATOM 698 C C . ARG A 1 86 ? 13.206 -4.188 -13.226 1.00 85.75 86 ARG A C 1
ATOM 700 O O . ARG A 1 86 ? 12.658 -3.326 -13.904 1.00 85.75 86 ARG A O 1
ATOM 707 N N . GLY A 1 87 ? 13.336 -4.066 -11.906 1.00 88.12 87 GLY A N 1
ATOM 708 C CA . GLY A 1 87 ? 12.799 -2.946 -11.137 1.00 88.12 87 GLY A CA 1
ATOM 709 C C . GLY A 1 87 ? 11.336 -3.111 -10.724 1.00 88.12 87 GLY A C 1
ATOM 710 O O . GLY A 1 87 ? 10.759 -2.168 -10.177 1.00 88.12 87 GLY A O 1
ATOM 711 N N . GLU A 1 88 ? 10.737 -4.287 -10.933 1.00 92.06 88 GLU A N 1
ATOM 712 C CA . GLU A 1 88 ? 9.379 -4.572 -10.477 1.00 92.06 88 GLU A CA 1
ATOM 713 C C . GLU A 1 88 ? 9.316 -4.770 -8.963 1.00 92.06 88 GLU A C 1
ATOM 715 O O . GLU A 1 88 ? 10.168 -5.434 -8.372 1.00 92.06 88 GLU A O 1
ATOM 720 N N . ARG A 1 89 ? 8.292 -4.213 -8.314 1.00 93.31 89 ARG A N 1
ATOM 721 C CA . ARG A 1 89 ? 8.135 -4.295 -6.856 1.00 93.31 89 ARG A CA 1
ATOM 722 C C . ARG A 1 89 ? 6.726 -3.939 -6.397 1.00 93.31 89 ARG A C 1
ATOM 724 O O . ARG A 1 89 ? 5.991 -3.215 -7.071 1.00 93.31 89 ARG A O 1
ATOM 731 N N . PHE A 1 90 ? 6.381 -4.395 -5.197 1.00 94.31 90 PHE A N 1
ATOM 732 C CA . PHE A 1 90 ? 5.236 -3.861 -4.468 1.00 94.31 90 PHE A CA 1
ATOM 733 C C . PHE A 1 90 ? 5.551 -2.460 -3.945 1.00 94.31 90 PHE A C 1
ATOM 735 O O . PHE A 1 90 ? 6.643 -2.201 -3.441 1.00 94.31 90 PHE A O 1
ATOM 742 N N . LEU A 1 91 ? 4.568 -1.574 -4.044 1.00 94.81 91 LEU A N 1
ATOM 743 C CA . LEU A 1 91 ? 4.597 -0.256 -3.430 1.00 94.81 91 LEU A CA 1
ATOM 744 C C . LEU A 1 91 ? 3.921 -0.351 -2.070 1.00 94.81 91 LEU A C 1
ATOM 746 O O . LEU A 1 91 ? 2.804 -0.866 -1.962 1.00 94.81 91 LEU A O 1
ATOM 750 N N . TYR A 1 92 ? 4.592 0.154 -1.042 1.00 94.06 92 TYR A N 1
ATOM 751 C CA . TYR A 1 92 ? 4.114 0.125 0.333 1.00 94.06 92 TYR A CA 1
ATOM 752 C C . TYR A 1 92 ? 3.838 1.542 0.821 1.00 94.06 92 TYR A C 1
ATOM 754 O O . TYR A 1 92 ? 4.642 2.445 0.619 1.00 94.06 92 TYR A O 1
ATOM 762 N N . GLY A 1 93 ? 2.708 1.729 1.494 1.00 92.75 93 GLY A N 1
ATOM 763 C CA . GLY A 1 93 ? 2.296 3.021 2.026 1.00 92.75 93 GLY A CA 1
ATOM 764 C C . GLY A 1 93 ? 1.342 2.872 3.199 1.00 92.75 93 GLY A C 1
ATOM 765 O O . GLY A 1 93 ? 0.726 1.826 3.416 1.00 92.75 93 GLY A O 1
ATOM 766 N N . ARG A 1 94 ? 1.240 3.925 4.008 1.00 90.88 94 ARG A N 1
ATOM 767 C CA . ARG A 1 94 ? 0.465 3.908 5.250 1.00 90.88 94 ARG A CA 1
ATOM 768 C C . ARG A 1 94 ? -0.918 4.525 5.051 1.00 90.88 94 ARG A C 1
ATOM 770 O O . ARG A 1 94 ? -1.194 5.622 5.517 1.00 90.88 94 ARG A O 1
ATOM 777 N N . VAL A 1 95 ? -1.789 3.779 4.374 1.00 89.69 95 VAL A N 1
ATOM 778 C CA . VAL A 1 95 ? -3.203 4.150 4.158 1.00 89.69 95 VAL A CA 1
ATOM 779 C C . VAL A 1 95 ? -4.000 4.018 5.459 1.00 89.69 95 VAL A C 1
ATOM 781 O O . VAL A 1 95 ? -4.848 4.847 5.791 1.00 89.69 95 VAL A O 1
ATOM 784 N N . HIS A 1 96 ? -3.691 2.990 6.253 1.00 85.69 96 HIS A N 1
ATOM 785 C CA . HIS A 1 96 ? -4.294 2.779 7.564 1.00 85.69 96 HIS A CA 1
ATOM 786 C C . HIS A 1 96 ? -3.422 3.357 8.684 1.00 85.69 96 HIS A C 1
ATOM 788 O O . HIS A 1 96 ? -2.197 3.282 8.660 1.00 85.69 96 HIS A O 1
ATOM 794 N N . LYS A 1 97 ? -4.060 3.856 9.749 1.00 81.06 97 LYS A N 1
ATOM 795 C CA . LYS A 1 97 ? -3.369 4.458 10.911 1.00 81.06 97 LYS A CA 1
ATOM 796 C C . LYS A 1 97 ? -2.451 3.485 11.666 1.00 81.06 97 LYS A C 1
ATOM 798 O O . LYS A 1 97 ? -1.607 3.917 12.444 1.00 81.06 97 LYS A O 1
ATOM 803 N N . SER A 1 98 ? -2.644 2.179 11.494 1.00 80.88 98 SER A N 1
ATOM 804 C CA . SER A 1 98 ? -1.949 1.135 12.248 1.00 80.88 98 SER A CA 1
ATOM 805 C C . SER A 1 98 ? -0.717 0.601 11.520 1.00 80.88 98 SER A C 1
ATOM 807 O O . SER A 1 98 ? 0.389 0.790 12.026 1.00 80.88 98 SER A O 1
ATOM 809 N N . LEU A 1 99 ? -0.882 -0.022 10.351 1.00 83.75 99 LEU A N 1
ATOM 810 C CA . LEU A 1 99 ? 0.182 -0.731 9.631 1.00 83.75 99 LEU A CA 1
ATOM 811 C C . LEU A 1 99 ? 0.351 -0.225 8.197 1.00 83.75 99 LEU A C 1
ATOM 813 O O . LEU A 1 99 ? -0.601 0.246 7.576 1.00 83.75 99 LEU A O 1
ATOM 817 N N . THR A 1 100 ? 1.572 -0.362 7.685 1.00 88.62 100 THR A N 1
ATOM 818 C CA . THR A 1 100 ? 1.894 -0.149 6.273 1.00 88.62 100 THR A CA 1
ATOM 819 C C . THR A 1 100 ? 1.278 -1.266 5.436 1.00 88.62 100 THR A C 1
ATOM 821 O O . THR A 1 100 ? 1.397 -2.443 5.777 1.00 88.62 100 THR A O 1
ATOM 824 N N . THR A 1 101 ? 0.627 -0.902 4.337 1.00 90.56 101 THR A N 1
ATOM 825 C CA . THR A 1 101 ? -0.040 -1.832 3.424 1.00 90.56 101 THR A CA 1
ATOM 826 C C . THR A 1 101 ? 0.488 -1.684 2.010 1.00 90.56 101 THR A C 1
ATOM 828 O O . THR A 1 101 ? 1.087 -0.670 1.658 1.00 90.56 101 THR A O 1
ATOM 831 N N . VAL A 1 102 ? 0.262 -2.708 1.189 1.00 92.44 102 VAL A N 1
ATOM 832 C CA . VAL A 1 102 ? 0.540 -2.628 -0.246 1.00 92.44 102 VAL A CA 1
ATOM 833 C C . VAL A 1 102 ? -0.457 -1.655 -0.869 1.00 92.44 102 VAL A C 1
ATOM 835 O O . VAL A 1 102 ? -1.663 -1.878 -0.783 1.00 92.44 102 VAL A O 1
ATOM 838 N N . ILE A 1 103 ? 0.046 -0.584 -1.476 1.00 94.88 103 ILE A N 1
ATOM 839 C CA . ILE A 1 103 ? -0.762 0.450 -2.139 1.00 94.88 103 ILE A CA 1
ATOM 840 C C . ILE A 1 103 ? -0.809 0.266 -3.658 1.00 94.88 103 ILE A C 1
ATOM 842 O O . ILE A 1 103 ? -1.728 0.748 -4.317 1.00 94.88 103 ILE A O 1
ATOM 846 N N . GLY A 1 104 ? 0.159 -0.461 -4.215 1.00 94.56 104 GLY A N 1
ATOM 847 C CA . GLY A 1 104 ? 0.245 -0.709 -5.646 1.00 94.56 104 GLY A CA 1
ATOM 848 C C . GLY A 1 104 ? 1.373 -1.662 -6.026 1.00 94.56 104 GLY A C 1
ATOM 849 O O . GLY A 1 104 ? 2.064 -2.210 -5.166 1.00 94.56 104 GLY A O 1
ATOM 850 N N . ILE A 1 105 ? 1.558 -1.853 -7.329 1.00 94.69 105 ILE A N 1
ATOM 851 C CA . ILE A 1 105 ? 2.689 -2.576 -7.924 1.00 94.69 105 ILE A CA 1
ATOM 852 C C . ILE A 1 105 ? 3.291 -1.705 -9.015 1.00 94.69 105 ILE A C 1
ATOM 854 O O . ILE A 1 105 ? 2.567 -1.230 -9.891 1.00 94.69 105 ILE A O 1
ATOM 858 N N . LYS A 1 106 ? 4.614 -1.560 -8.989 1.00 93.19 106 LYS A N 1
ATOM 859 C CA . LYS A 1 106 ? 5.413 -1.073 -10.112 1.00 93.19 106 LYS A CA 1
ATOM 860 C C . LYS A 1 106 ? 5.873 -2.295 -10.902 1.00 93.19 106 LYS A C 1
ATOM 862 O O . LYS A 1 106 ? 6.488 -3.187 -10.322 1.00 93.19 106 LYS A O 1
ATOM 867 N N . TYR A 1 107 ? 5.522 -2.381 -12.177 1.00 90.94 107 TYR A N 1
ATOM 868 C CA . TYR A 1 107 ? 5.827 -3.533 -13.028 1.00 90.94 107 TYR A CA 1
ATOM 869 C C . TYR A 1 107 ? 6.257 -3.086 -14.421 1.00 90.94 107 TYR A C 1
ATOM 871 O O . TYR A 1 107 ? 5.858 -2.023 -14.898 1.00 90.94 107 TYR A O 1
ATOM 879 N N . GLU A 1 108 ? 7.054 -3.910 -15.091 1.00 85.88 108 GLU A N 1
ATOM 880 C CA . GLU A 1 108 ? 7.391 -3.701 -16.490 1.00 85.88 108 GLU A CA 1
ATOM 881 C C . GLU A 1 108 ? 6.203 -4.172 -17.336 1.00 85.88 108 GLU A C 1
ATOM 883 O O . GLU A 1 108 ? 5.733 -5.312 -17.240 1.00 85.88 108 GLU A O 1
ATOM 888 N N . SER A 1 109 ? 5.659 -3.265 -18.145 1.00 74.00 109 SER A N 1
ATOM 889 C CA . SER A 1 109 ? 4.686 -3.656 -19.157 1.00 74.00 109 SER A CA 1
ATOM 890 C C . SER A 1 109 ? 5.451 -4.209 -20.350 1.00 74.00 109 SER A C 1
ATOM 892 O O . SER A 1 109 ? 6.337 -3.510 -20.841 1.00 74.00 109 SER A O 1
ATOM 894 N N . PRO A 1 110 ? 5.072 -5.377 -20.896 1.00 69.56 110 PRO A N 1
ATOM 895 C CA . PRO A 1 110 ? 5.526 -5.765 -22.222 1.00 69.56 110 PRO A CA 1
ATOM 896 C C . PRO A 1 110 ? 5.198 -4.616 -23.183 1.00 69.56 110 PRO A C 1
ATOM 898 O O . PRO A 1 110 ? 4.042 -4.178 -23.2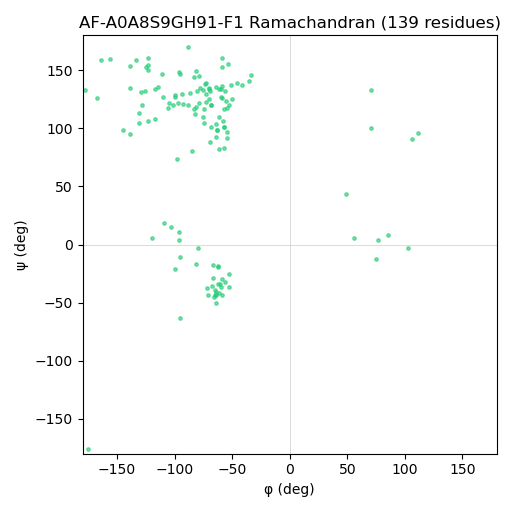50 1.00 69.56 110 PRO A O 1
ATOM 901 N N . GLY A 1 111 ? 6.222 -4.055 -23.828 1.00 60.12 111 GLY A N 1
ATOM 902 C CA . GLY A 1 111 ? 6.051 -2.996 -24.816 1.00 60.12 111 GLY A CA 1
ATOM 903 C C . GLY A 1 111 ? 5.166 -3.500 -25.950 1.00 60.12 111 GLY A C 1
ATOM 904 O O . GLY A 1 111 ? 5.309 -4.638 -26.404 1.00 60.12 111 GLY A O 1
ATOM 905 N N . LYS A 1 112 ? 4.220 -2.673 -26.397 1.00 59.16 112 LYS A N 1
ATOM 906 C CA . LYS A 1 112 ? 3.429 -2.985 -27.586 1.00 59.16 112 LYS A CA 1
ATOM 907 C C . LYS A 1 112 ? 4.346 -2.766 -28.793 1.00 59.16 112 LYS A C 1
ATOM 909 O O . LYS A 1 112 ? 4.588 -1.640 -29.185 1.00 59.16 112 LYS A O 1
ATOM 914 N N . ASN A 1 113 ? 4.818 -3.868 -29.367 1.00 51.41 113 ASN A N 1
ATOM 915 C CA . ASN A 1 113 ? 5.358 -3.974 -30.723 1.00 51.41 113 ASN A CA 1
ATOM 916 C C . ASN A 1 113 ? 6.724 -3.301 -30.994 1.00 51.41 113 ASN A C 1
ATOM 918 O O . ASN A 1 113 ? 6.828 -2.139 -31.360 1.00 51.41 113 ASN A O 1
ATOM 922 N N . GLY A 1 114 ? 7.775 -4.124 -30.991 1.00 54.19 114 GLY A N 1
ATOM 923 C CA . GLY A 1 114 ? 8.701 -4.220 -32.129 1.00 54.19 114 GLY A CA 1
ATOM 924 C C . GLY A 1 114 ? 9.730 -3.117 -32.399 1.00 54.19 114 GLY A C 1
ATOM 925 O O . GLY A 1 114 ? 10.631 -3.375 -33.191 1.00 54.19 114 GLY A O 1
ATOM 926 N N . LYS A 1 115 ? 9.686 -1.933 -31.785 1.00 48.38 115 LYS A N 1
ATOM 927 C CA . LYS A 1 115 ? 10.726 -0.912 -32.010 1.00 48.38 115 LYS A CA 1
ATOM 928 C C . LYS A 1 115 ? 11.020 -0.121 -30.748 1.00 48.38 115 LYS A C 1
ATOM 930 O O . LYS A 1 115 ? 10.303 0.816 -30.447 1.00 48.38 115 LYS A O 1
ATOM 935 N N . GLY A 1 116 ? 12.093 -0.502 -30.054 1.00 53.19 116 GLY A N 1
ATOM 936 C CA . GLY A 1 116 ? 12.964 0.406 -29.292 1.00 53.19 116 GLY A CA 1
ATOM 937 C C . GLY A 1 116 ? 12.358 1.316 -28.218 1.00 53.19 116 GLY A C 1
ATOM 938 O O . GLY A 1 116 ? 13.096 2.129 -27.674 1.00 53.19 116 GLY A O 1
ATOM 939 N N . GLU A 1 117 ? 11.070 1.214 -27.895 1.00 52.62 117 GLU A N 1
ATOM 940 C CA . GLU A 1 117 ? 10.468 2.031 -26.851 1.00 52.62 117 GLU A CA 1
ATOM 941 C C . GLU A 1 117 ? 10.944 1.533 -25.489 1.00 52.62 117 GLU A C 1
ATOM 943 O O . GLU A 1 117 ? 10.846 0.354 -25.137 1.00 52.62 117 GLU A O 1
ATOM 948 N N . THR A 1 118 ? 11.541 2.470 -24.760 1.00 55.38 118 THR A N 1
ATOM 949 C CA . THR A 1 118 ? 12.076 2.331 -23.413 1.00 55.38 118 THR A CA 1
ATOM 950 C C . THR A 1 118 ? 11.135 1.517 -22.532 1.00 55.38 118 THR A C 1
ATOM 952 O O . THR A 1 118 ? 9.919 1.690 -22.563 1.00 55.38 118 THR A O 1
ATOM 955 N N . ARG A 1 119 ? 11.713 0.607 -21.738 1.00 63.44 119 ARG A N 1
ATOM 956 C CA . ARG A 1 119 ? 11.018 -0.255 -20.770 1.00 63.44 119 ARG A CA 1
ATOM 957 C C . ARG A 1 119 ? 10.241 0.599 -19.763 1.00 63.44 119 ARG A C 1
ATOM 959 O O . ARG A 1 119 ? 10.740 0.917 -18.686 1.00 63.44 119 ARG A O 1
ATOM 966 N N . ALA A 1 120 ? 9.040 1.029 -20.133 1.00 74.81 120 ALA A N 1
ATOM 967 C CA . ALA A 1 120 ? 8.238 1.924 -19.321 1.00 74.81 120 ALA A CA 1
ATOM 968 C C . ALA A 1 120 ? 7.643 1.127 -18.157 1.00 74.81 120 ALA A C 1
ATOM 970 O O . ALA A 1 120 ? 6.767 0.273 -18.337 1.00 74.81 120 ALA A O 1
ATOM 971 N N . LEU A 1 121 ? 8.139 1.403 -16.950 1.00 84.94 121 LEU A N 1
ATOM 972 C CA . LEU A 1 121 ? 7.576 0.861 -15.721 1.00 84.94 121 LEU A CA 1
ATOM 973 C C . LEU A 1 121 ? 6.193 1.482 -15.508 1.00 84.94 121 LEU A C 1
ATOM 975 O O . LEU A 1 121 ? 6.056 2.699 -15.397 1.00 84.94 121 LEU A O 1
ATOM 979 N N . LYS A 1 122 ? 5.164 0.639 -15.450 1.00 90.12 122 LYS A N 1
ATOM 980 C CA . LYS A 1 122 ? 3.794 1.046 -15.139 1.00 90.12 122 LYS A CA 1
ATOM 981 C C . LYS A 1 122 ? 3.514 0.837 -13.662 1.00 90.12 122 LYS A C 1
ATOM 983 O O . LYS A 1 122 ? 4.014 -0.100 -13.041 1.00 90.12 122 LYS A O 1
ATOM 988 N N . VAL A 1 123 ? 2.663 1.693 -13.113 1.00 92.88 123 VAL A N 1
ATOM 989 C CA . VAL A 1 123 ? 2.180 1.579 -11.738 1.00 92.88 123 VAL A CA 1
ATOM 990 C C . VAL A 1 123 ? 0.706 1.195 -11.768 1.00 92.88 123 VAL A C 1
ATOM 992 O O . VAL A 1 123 ? -0.097 1.839 -12.437 1.00 92.88 123 VAL A O 1
ATOM 995 N N . LYS A 1 124 ? 0.347 0.124 -11.058 1.00 93.06 124 LYS A N 1
ATOM 996 C CA . LYS A 1 124 ? -1.043 -0.266 -10.793 1.00 93.06 124 LYS A CA 1
ATOM 997 C C . LYS A 1 124 ? -1.369 0.059 -9.342 1.00 93.06 124 LYS A C 1
ATOM 999 O O . LYS A 1 124 ? -0.748 -0.518 -8.451 1.00 93.06 124 LYS A O 1
ATOM 1004 N N . SER A 1 125 ? -2.328 0.949 -9.108 1.00 94.38 125 SER A N 1
ATOM 1005 C CA . SER A 1 125 ? -2.842 1.264 -7.772 1.00 94.38 125 SER A CA 1
ATOM 1006 C C . SER A 1 125 ? -3.874 0.225 -7.311 1.00 94.38 125 SER A C 1
ATOM 1008 O O . SER A 1 125 ? -4.586 -0.380 -8.115 1.00 94.38 125 SER A O 1
ATOM 1010 N N . PHE A 1 126 ? -3.939 -0.005 -5.998 1.00 91.94 126 PHE A N 1
ATOM 1011 C CA . PHE A 1 126 ? -4.959 -0.837 -5.335 1.00 91.94 126 PHE A CA 1
ATOM 1012 C C . PHE A 1 126 ? -5.793 -0.061 -4.316 1.00 91.94 126 PHE A C 1
ATOM 1014 O O . PHE A 1 126 ? -6.575 -0.647 -3.571 1.00 91.94 126 PHE A O 1
ATOM 1021 N N . VAL A 1 127 ? -5.577 1.245 -4.250 1.00 92.19 127 VAL A N 1
ATOM 1022 C CA . VAL A 1 127 ? -6.173 2.155 -3.278 1.00 92.19 127 VAL A CA 1
ATOM 1023 C C . VAL A 1 127 ? -6.909 3.240 -4.056 1.00 92.19 127 VAL A C 1
ATOM 1025 O O . VAL A 1 127 ? -6.558 3.507 -5.205 1.00 92.19 127 VAL A O 1
ATOM 1028 N N . SER A 1 128 ? -7.923 3.839 -3.432 1.00 93.19 128 SER A N 1
ATOM 1029 C CA . SER A 1 128 ? -8.649 4.994 -3.959 1.00 93.19 128 SER A CA 1
ATOM 1030 C C . SER A 1 128 ? -7.720 6.154 -4.328 1.00 93.19 128 SER A C 1
ATOM 1032 O O . SER A 1 128 ? -6.649 6.320 -3.735 1.00 93.19 128 SER A O 1
ATOM 1034 N N . ASP A 1 129 ? -8.184 6.994 -5.249 1.00 94.00 129 ASP A N 1
ATOM 1035 C CA . ASP A 1 129 ? -7.434 8.139 -5.779 1.00 94.00 129 ASP A CA 1
ATOM 1036 C C . ASP A 1 129 ? -7.084 9.195 -4.720 1.00 94.00 129 ASP A C 1
ATOM 1038 O O . ASP A 1 129 ? -6.112 9.926 -4.890 1.00 94.00 129 ASP A O 1
ATOM 1042 N N . ASP A 1 130 ? -7.775 9.200 -3.575 1.00 94.19 130 ASP A N 1
ATOM 1043 C CA . ASP A 1 130 ? -7.430 10.014 -2.398 1.00 94.19 130 ASP A CA 1
ATOM 1044 C C . ASP A 1 130 ? -5.971 9.821 -1.939 1.00 94.19 130 ASP A C 1
ATOM 1046 O O . ASP A 1 130 ? -5.387 10.691 -1.298 1.00 94.19 130 ASP A O 1
ATOM 1050 N N . TYR A 1 131 ? -5.372 8.667 -2.252 1.00 93.31 131 TYR A N 1
ATOM 1051 C CA . TYR A 1 131 ? -3.996 8.319 -1.896 1.00 93.31 131 TYR A CA 1
ATOM 1052 C C . TYR A 1 131 ? -3.055 8.304 -3.106 1.00 93.31 131 TYR A C 1
ATOM 1054 O O . TYR A 1 131 ? -1.979 7.704 -3.043 1.00 93.31 131 TYR A O 1
ATOM 1062 N N . LYS A 1 132 ? -3.431 8.942 -4.217 1.00 93.94 132 LYS A N 1
ATOM 1063 C CA . LYS A 1 132 ? -2.639 8.952 -5.451 1.00 93.94 132 LYS A CA 1
ATOM 1064 C C . LYS A 1 132 ? -1.239 9.535 -5.247 1.00 93.94 132 LYS A C 1
ATOM 1066 O O . LYS A 1 132 ? -0.267 8.905 -5.650 1.00 93.94 132 LYS A O 1
ATOM 1071 N N . GLU A 1 133 ? -1.120 10.642 -4.519 1.00 93.88 133 GLU A N 1
ATOM 1072 C CA . GLU A 1 133 ? 0.176 11.258 -4.185 1.00 93.88 133 GLU A CA 1
ATOM 1073 C C . GLU A 1 133 ? 1.092 10.300 -3.400 1.00 93.88 133 GLU A C 1
ATOM 1075 O O . GLU A 1 133 ? 2.306 10.234 -3.613 1.00 93.88 133 GLU A O 1
ATOM 1080 N N . LEU A 1 134 ? 0.507 9.488 -2.512 1.00 93.44 134 LEU A N 1
ATOM 1081 C CA . LEU A 1 134 ? 1.240 8.471 -1.757 1.00 93.44 134 LEU A CA 1
ATOM 1082 C C . LEU A 1 134 ? 1.748 7.348 -2.676 1.00 93.44 134 LEU A C 1
ATOM 1084 O O . LEU A 1 134 ? 2.831 6.810 -2.459 1.00 93.44 134 LEU A O 1
ATOM 1088 N N . VAL A 1 135 ? 0.977 6.988 -3.703 1.00 94.50 135 VAL A N 1
ATOM 1089 C CA . VAL A 1 135 ? 1.376 5.983 -4.699 1.00 94.50 135 VAL A CA 1
ATOM 1090 C C . VAL A 1 135 ? 2.482 6.522 -5.603 1.00 94.50 135 VAL A C 1
ATOM 1092 O O . VAL A 1 135 ? 3.451 5.811 -5.857 1.00 94.50 135 VAL A O 1
ATOM 1095 N N . GLU A 1 136 ? 2.368 7.767 -6.057 1.00 93.38 136 GLU A N 1
ATOM 1096 C CA . GLU A 1 136 ? 3.356 8.413 -6.927 1.00 93.38 136 GLU A CA 1
ATOM 1097 C C . GLU A 1 136 ? 4.698 8.615 -6.218 1.00 93.38 136 GLU A C 1
ATOM 1099 O O . GLU A 1 136 ? 5.739 8.240 -6.757 1.00 93.38 136 GLU A O 1
ATOM 1104 N N . SER A 1 137 ? 4.682 9.104 -4.974 1.00 93.56 137 SER A N 1
ATOM 1105 C CA . SER A 1 137 ? 5.896 9.238 -4.155 1.00 93.56 137 SER A CA 1
ATOM 1106 C C . SER A 1 137 ? 6.568 7.890 -3.889 1.00 93.56 137 SER A C 1
ATOM 1108 O O . SER A 1 137 ? 7.785 7.766 -4.024 1.00 93.56 137 SER A O 1
ATOM 1110 N N . ALA A 1 138 ? 5.786 6.849 -3.589 1.00 92.44 138 ALA A N 1
ATOM 1111 C CA . ALA A 1 138 ? 6.318 5.500 -3.425 1.00 92.44 138 ALA A CA 1
ATOM 1112 C C . ALA A 1 138 ? 6.872 4.913 -4.735 1.00 92.44 138 ALA A C 1
ATOM 1114 O O . ALA A 1 138 ? 7.766 4.073 -4.690 1.00 92.44 138 ALA A O 1
ATOM 1115 N N . ALA A 1 139 ? 6.345 5.325 -5.892 1.00 91.38 139 ALA A N 1
ATOM 1116 C CA . ALA A 1 139 ? 6.794 4.856 -7.199 1.00 91.38 139 ALA A CA 1
ATOM 1117 C C . ALA A 1 139 ? 8.052 5.568 -7.718 1.00 91.38 139 ALA A C 1
ATOM 1119 O O . ALA A 1 139 ? 8.677 5.053 -8.650 1.00 91.38 139 ALA A O 1
ATOM 1120 N N . LEU A 1 140 ? 8.416 6.724 -7.154 1.00 87.88 140 LEU A N 1
ATOM 1121 C CA . LEU A 1 140 ? 9.586 7.498 -7.570 1.00 87.88 140 LEU A CA 1
ATOM 1122 C C . LEU A 1 140 ? 10.896 6.745 -7.303 1.00 87.88 140 LEU A C 1
ATOM 1124 O O . LEU A 1 140 ? 11.806 6.767 -8.130 1.00 87.88 140 LEU A O 1
ATOM 1128 N N . HIS A 1 141 ? 10.958 6.054 -6.166 1.00 70.25 141 HIS A N 1
ATOM 1129 C CA . HIS A 1 141 ? 12.108 5.263 -5.740 1.00 70.25 141 HIS A CA 1
ATOM 1130 C C . HIS A 1 141 ? 12.043 3.840 -6.290 1.00 70.25 141 HIS A C 1
ATOM 1132 O O . HIS A 1 141 ? 13.118 3.269 -6.587 1.00 70.25 141 HIS A O 1
#

Sequence (141 aa):
MKKRSKTVHDETEKDKQTKTLSRESGAKKQTKGKANERKEKTQKKTVTRESKMFSRRKSLAAAGTNWEAGVRRSTRIKSRPLEYWRGERFLYGRVHKSLTTVIGIKYESPGKNGKGETRALKVKSFVSDDYKELVESAALH

Secondary structure (DSSP, 8-state):
----PPPP----------------------------------------HHHHHHHTPPP-TTTTEEEETTEEEE-PPP-PPP-GGGT-EEEEE--SSSS-EEEEEEEEPPPSSSS-----EEEEE-S-GGGHHHHHHHHH-

pLDDT: mean 72.12, std 21.46, range [32.72, 95.12]

Foldseek 3Di:
DDDDDDDDDDDDDDDDDDDDDDDDDDDDDDDDDPPPPPPPPPPPPDCDPVNVLVVPFDDCPVPQWDQDPNDIDGPDDDDDDAPVVLVKDFQWDPPGSPDIDGQWIFHFDDDPDDDDDPRDTDIGGPDDCVCVVVSVVSSVD

Organism: Brassica cretica (NCBI:txid69181)

Radius of gyration: 31.94 Å; Cα contacts (8 Å, |Δi|>4): 114; chains: 1; bounding box: 49×64×99 Å

InterPro domains:
  IPR028386 Centromere protein C/Mif2/cnp3 [PTHR16684] (2-137)
  IPR060526 Centromere protein C, C-terminal domain [PF28563] (93-141)

Solvent-accessible surface area (backbone atoms only — not comparable to full-atom values): 9948 Å² total; per-residue (Å²): 135,88,86,83,85,86,86,83,82,85,85,83,88,81,90,78,85,83,78,87,82,89,80,90,81,81,92,73,97,74,79,92,69,83,76,78,81,72,75,76,75,74,73,79,72,80,78,44,75,63,57,52,54,59,69,70,40,68,80,59,88,66,62,55,54,45,80,53,97,94,38,84,41,74,64,67,87,83,74,76,90,68,52,53,94,76,68,19,42,78,27,67,38,70,85,48,92,65,55,75,38,78,38,29,36,37,35,72,51,84,74,87,70,98,64,93,69,72,86,54,69,42,76,47,73,76,58,64,74,94,48,44,69,59,51,52,61,48,64,74,113